Protein AF-A0A1G5SI38-F1 (afdb_monomer_lite)

Radius of gyration: 22.1 Å; chains: 1; bounding box: 90×29×51 Å

Secondary structure (DSSP, 8-state):
---------------------PPPPTTSHHHHHHHHHHHHHHSTT--SPPTTSHHHHHHHHHHTTSS-TTS-SSPTTSHHHHHHHHHHHHSS-HHHHSSEEEEETT--EEEEEE-TTSSEEEEEETTEEEEEEEE--SSSEEEESSSSEEEEEETTEEEEEETTEEEEEEEE---

pLDDT: mean 83.25, std 16.99, range [34.91, 98.19]

Sequence (175 aa):
MRFTLLLLFFLLTGCASVKERGIPIPGSADWLEQVDIAAKIQDNNTVGTEIGSHEWMQAIGHQYGLVDGDGHGPDLGSNEWINALHYKVFNRQLLATADKVYISIDGERLAVFFDKSSTVATIIFAGRKVMLPQSVAASGVRFNQDENEIFWVKGRAATYWKQGKKIFEGAEECR

Organism: NCBI:txid51642

InterPro domains:
  IPR018660 C-type lysozyme inhibitor [PF09864] (107-160)
  IPR036328 C-type lysozyme inhibitor superfamily [G3DSA:2.40.128.200] (99-175)
  IPR036328 C-type lysozyme inhibitor superfamily [SSF141488] (106-170)

Foldseek 3Di:
DDDDDDDDDPPPPPPPVPPPPAQDDQLDPVNLVLLVVQLCVVPVPQDPDDRPDPSSQVSSCVSLVQADPVRDHPDRSFLRSSQSSSCSRVVDGNQRRAPWWWAAPVGFIKGWHADPVSQWIFIAGPRDTDIFGWDDDPAFTWTHPDPAWIWGDHPQWIWTGGHNRTPDTGGTDDD

Structure (mmCIF, N/CA/C/O backbone):
data_AF-A0A1G5SI38-F1
#
_entry.id   AF-A0A1G5SI38-F1
#
loop_
_atom_site.group_PDB
_atom_site.id
_atom_site.type_symbol
_atom_site.label_atom_id
_atom_site.label_alt_id
_atom_site.label_comp_id
_atom_site.label_asym_id
_atom_site.label_entity_id
_atom_site.label_seq_id
_atom_site.pdbx_PDB_ins_code
_atom_site.Cartn_x
_atom_site.Cartn_y
_atom_site.Cartn_z
_atom_site.occupancy
_atom_site.B_iso_or_equiv
_atom_site.auth_seq_id
_atom_site.auth_comp_id
_atom_site.auth_asym_id
_atom_site.auth_atom_id
_atom_site.pdbx_PDB_model_num
ATOM 1 N N . MET A 1 1 ? 7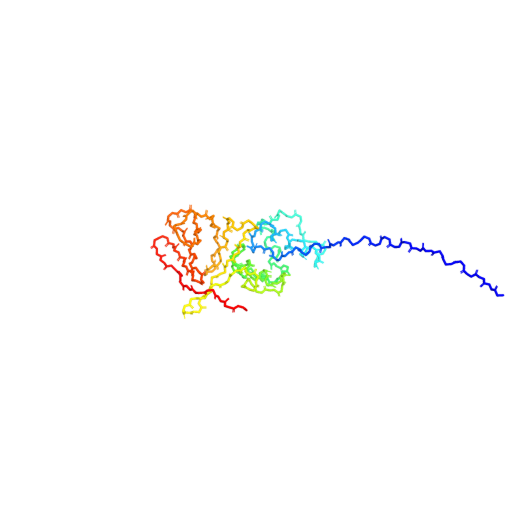2.115 -11.078 9.948 1.00 41.91 1 MET A N 1
ATOM 2 C CA . MET A 1 1 ? 70.663 -11.162 10.223 1.00 41.91 1 MET A CA 1
ATOM 3 C C . MET A 1 1 ? 70.073 -9.781 9.968 1.00 41.91 1 MET A C 1
ATOM 5 O O . MET A 1 1 ? 70.519 -8.833 10.597 1.00 41.91 1 MET A O 1
ATOM 9 N N . ARG A 1 2 ? 69.213 -9.630 8.953 1.00 42.44 2 ARG A N 1
ATOM 10 C CA . ARG A 1 2 ? 68.638 -8.336 8.541 1.00 42.44 2 ARG A CA 1
ATOM 11 C C . ARG A 1 2 ? 67.323 -8.114 9.295 1.00 42.44 2 ARG A C 1
ATOM 13 O O . ARG A 1 2 ? 66.429 -8.944 9.185 1.00 42.44 2 ARG A O 1
ATOM 20 N N . PHE A 1 3 ? 67.238 -7.031 10.066 1.00 41.16 3 PHE A N 1
ATOM 21 C CA . PHE A 1 3 ? 66.013 -6.578 10.726 1.00 41.16 3 PHE A CA 1
ATOM 22 C C . PHE A 1 3 ? 65.149 -5.834 9.703 1.00 41.16 3 PHE A C 1
ATOM 24 O O . PHE A 1 3 ? 65.508 -4.745 9.259 1.00 41.16 3 PHE A O 1
ATOM 31 N N . THR A 1 4 ? 64.034 -6.439 9.299 1.00 51.69 4 THR A N 1
ATOM 32 C CA . THR A 1 4 ? 63.036 -5.802 8.435 1.00 51.69 4 THR A CA 1
ATOM 33 C C . THR A 1 4 ? 62.111 -4.950 9.302 1.00 51.69 4 THR A C 1
ATOM 35 O O . THR A 1 4 ? 61.367 -5.472 10.129 1.00 51.69 4 THR A O 1
ATOM 38 N N . LEU A 1 5 ? 62.186 -3.634 9.115 1.00 44.03 5 LEU A N 1
ATOM 39 C CA . LEU A 1 5 ? 61.282 -2.635 9.678 1.00 44.03 5 LEU A CA 1
ATOM 40 C C . LEU A 1 5 ? 59.892 -2.814 9.042 1.00 44.03 5 LEU A C 1
ATOM 42 O O . LEU A 1 5 ? 59.713 -2.521 7.860 1.00 44.03 5 LEU A O 1
ATOM 46 N N . LEU A 1 6 ? 58.918 -3.326 9.798 1.00 46.31 6 LEU A N 1
ATOM 47 C CA . LEU A 1 6 ? 57.527 -3.427 9.349 1.00 46.31 6 LEU A CA 1
ATOM 48 C C . LEU A 1 6 ? 56.834 -2.084 9.617 1.00 46.31 6 LEU A C 1
ATOM 50 O O . LEU A 1 6 ? 56.479 -1.763 10.749 1.00 46.31 6 LEU A O 1
ATOM 54 N N . LEU A 1 7 ? 56.699 -1.276 8.565 1.00 47.56 7 LEU A N 1
ATOM 55 C CA . LEU A 1 7 ? 55.935 -0.034 8.587 1.00 47.56 7 LEU A CA 1
ATOM 56 C C . LEU A 1 7 ? 54.440 -0.388 8.677 1.00 47.56 7 LEU A C 1
ATOM 58 O O . LEU A 1 7 ? 53.892 -1.021 7.773 1.00 47.56 7 LEU A O 1
ATOM 62 N N . LEU A 1 8 ? 53.795 -0.002 9.780 1.00 41.69 8 LEU A N 1
ATOM 63 C CA . LEU A 1 8 ? 52.349 -0.103 9.976 1.00 41.69 8 LEU A CA 1
ATOM 64 C C . LEU A 1 8 ? 51.623 0.723 8.898 1.00 41.69 8 LEU A C 1
ATOM 66 O O . LEU A 1 8 ? 51.626 1.952 8.948 1.00 41.69 8 LEU A O 1
ATOM 70 N N . PHE A 1 9 ? 50.960 0.060 7.952 1.00 46.28 9 PHE A N 1
ATOM 71 C CA . PHE A 1 9 ? 49.920 0.694 7.146 1.00 46.28 9 PHE A CA 1
ATOM 72 C C . PHE A 1 9 ? 48.627 0.721 7.967 1.00 46.28 9 PHE A C 1
ATOM 74 O O . PHE A 1 9 ? 47.945 -0.293 8.111 1.00 46.28 9 PHE A O 1
ATOM 81 N N . PHE A 1 10 ? 48.285 1.891 8.510 1.00 44.56 10 PHE A N 1
ATOM 82 C CA . PHE A 1 10 ? 46.921 2.186 8.943 1.00 44.56 10 PHE A CA 1
ATOM 83 C C . PHE A 1 10 ? 46.024 2.208 7.700 1.00 44.56 10 PHE A C 1
ATOM 85 O O . PHE A 1 10 ? 45.875 3.230 7.034 1.00 44.56 10 PHE A O 1
ATOM 92 N N . LEU A 1 11 ? 45.429 1.062 7.369 1.00 45.34 11 LEU A N 1
ATOM 93 C CA . LEU A 1 11 ? 44.273 1.013 6.484 1.00 45.34 11 LEU A CA 1
ATOM 94 C C . LEU A 1 11 ? 43.087 1.605 7.253 1.00 45.34 11 LEU A C 1
ATOM 96 O O . LEU A 1 11 ? 42.337 0.890 7.909 1.00 45.34 11 LEU A O 1
ATOM 100 N N . LEU A 1 12 ? 42.905 2.922 7.152 1.00 46.81 12 LEU A N 1
ATOM 101 C CA . LEU A 1 12 ? 41.595 3.549 7.319 1.00 46.81 12 LEU A CA 1
ATOM 102 C C . LEU A 1 12 ? 40.722 3.112 6.135 1.00 46.81 12 LEU A C 1
ATOM 104 O O . LEU A 1 12 ? 40.428 3.886 5.228 1.00 46.81 12 LEU A O 1
ATOM 108 N N . THR A 1 13 ? 40.328 1.838 6.116 1.00 52.25 13 THR A N 1
ATOM 109 C CA . THR A 1 13 ? 39.157 1.424 5.352 1.00 52.25 13 THR A CA 1
ATOM 110 C C . THR A 1 13 ? 37.977 1.966 6.132 1.00 52.25 13 THR A C 1
ATOM 112 O O . THR A 1 13 ? 37.541 1.394 7.128 1.00 52.25 13 THR A O 1
ATOM 115 N N . GLY A 1 14 ? 37.526 3.154 5.732 1.00 39.75 14 GLY A N 1
ATOM 116 C CA . GLY A 1 14 ? 36.248 3.669 6.173 1.00 39.75 14 GLY A CA 1
ATOM 117 C C . GLY A 1 14 ? 35.206 2.594 5.901 1.00 39.75 14 GLY A C 1
ATOM 118 O O . GLY A 1 14 ? 34.898 2.303 4.747 1.00 39.75 14 GLY A O 1
ATOM 119 N N . CYS A 1 15 ? 34.669 2.005 6.967 1.00 35.62 15 CYS A N 1
ATOM 120 C CA . CYS A 1 15 ? 33.359 1.389 6.927 1.00 35.62 15 CYS A CA 1
ATOM 121 C C . CYS A 1 15 ? 32.375 2.513 6.597 1.00 35.62 15 CYS A C 1
ATOM 123 O O . CYS A 1 15 ? 31.746 3.088 7.484 1.00 35.62 15 CYS A O 1
ATOM 125 N N . ALA A 1 16 ? 32.234 2.843 5.314 1.00 38.91 16 ALA A N 1
ATOM 126 C CA . ALA A 1 16 ? 30.949 3.290 4.829 1.00 38.91 16 ALA A CA 1
ATOM 127 C C . ALA A 1 16 ? 30.030 2.093 5.062 1.00 38.91 16 ALA A C 1
ATOM 129 O O . ALA A 1 16 ? 29.947 1.179 4.246 1.00 38.91 16 ALA A O 1
ATOM 130 N N . SER A 1 17 ? 29.433 2.049 6.255 1.00 34.91 17 SER A N 1
ATOM 131 C CA . SER A 1 17 ? 28.261 1.236 6.502 1.00 34.91 17 SER A CA 1
ATOM 132 C C . SER A 1 17 ? 27.273 1.682 5.438 1.00 34.91 17 SER A C 1
ATOM 134 O O . SER A 1 17 ? 26.713 2.779 5.517 1.00 34.91 17 SER A O 1
ATOM 136 N N . VAL A 1 18 ? 27.161 0.886 4.373 1.00 37.62 18 VAL A N 1
ATOM 137 C CA . VAL A 1 18 ? 26.011 0.914 3.484 1.00 37.62 18 VAL A CA 1
ATOM 138 C C . VAL A 1 18 ? 24.869 0.591 4.421 1.00 37.62 18 VAL A C 1
ATOM 140 O O . VAL A 1 18 ? 24.617 -0.566 4.738 1.00 37.62 18 VAL A O 1
ATOM 143 N N . LYS A 1 19 ? 24.290 1.646 4.994 1.00 39.34 19 LYS A N 1
ATOM 144 C CA . LYS A 1 19 ? 23.124 1.583 5.853 1.00 39.34 19 LYS A CA 1
ATOM 145 C C . LYS A 1 19 ? 22.135 0.750 5.061 1.00 39.34 19 LYS A C 1
ATOM 147 O O . LYS A 1 19 ? 21.728 1.208 3.993 1.00 39.34 19 LYS A O 1
ATOM 152 N N . GLU A 1 20 ? 21.852 -0.470 5.516 1.00 43.31 20 GLU A N 1
ATOM 153 C CA . GLU A 1 20 ? 20.826 -1.315 4.918 1.00 43.31 20 GLU A CA 1
ATOM 154 C C . GLU A 1 20 ? 19.564 -0.458 4.872 1.00 43.31 20 GLU A C 1
ATOM 156 O O . GLU A 1 20 ? 18.913 -0.207 5.890 1.00 43.31 20 GLU A O 1
ATOM 161 N N . ARG A 1 21 ? 19.273 0.122 3.704 1.00 60.25 21 ARG A N 1
ATOM 162 C CA . ARG A 1 21 ? 17.981 0.737 3.470 1.00 60.25 21 ARG A CA 1
ATOM 163 C C . ARG A 1 21 ? 17.051 -0.460 3.419 1.00 60.25 21 ARG A C 1
ATOM 165 O O . ARG A 1 21 ? 17.104 -1.240 2.474 1.00 60.25 21 ARG A O 1
ATOM 172 N N . GLY A 1 22 ? 16.315 -0.670 4.510 1.00 71.12 22 GLY A N 1
ATOM 173 C CA . GLY A 1 22 ? 15.273 -1.685 4.569 1.00 71.12 22 GLY A CA 1
ATOM 174 C C . GLY A 1 22 ? 14.333 -1.534 3.376 1.00 71.12 22 GLY A C 1
ATOM 175 O O . GLY A 1 22 ? 14.241 -0.458 2.781 1.00 71.12 22 GLY A O 1
ATOM 176 N N . ILE A 1 23 ? 13.663 -2.623 3.013 1.00 77.62 23 ILE A N 1
ATOM 177 C CA . ILE A 1 23 ? 12.810 -2.647 1.827 1.00 77.62 23 ILE A CA 1
ATOM 178 C C . ILE A 1 23 ? 11.725 -1.562 1.970 1.00 77.62 23 ILE A C 1
ATOM 180 O O . ILE A 1 23 ? 10.970 -1.594 2.945 1.00 77.62 23 ILE A O 1
ATOM 184 N N . PRO A 1 24 ? 11.650 -0.587 1.046 1.00 86.62 24 PRO A N 1
ATOM 185 C CA . PRO A 1 24 ? 10.765 0.561 1.194 1.00 86.62 24 PRO A CA 1
ATOM 186 C C . PRO A 1 24 ? 9.310 0.181 0.913 1.00 86.62 24 PRO A C 1
ATOM 188 O O . PRO A 1 24 ? 9.024 -0.787 0.201 1.00 86.62 24 PRO A O 1
ATOM 191 N N . ILE A 1 25 ? 8.380 0.991 1.433 1.00 87.00 25 ILE A N 1
ATOM 192 C CA . ILE A 1 25 ? 6.937 0.798 1.236 1.00 87.00 25 ILE A CA 1
ATOM 193 C C . ILE A 1 25 ? 6.641 0.791 -0.273 1.00 87.00 25 ILE A C 1
ATOM 195 O O . ILE A 1 25 ? 6.905 1.807 -0.928 1.00 87.00 25 ILE A O 1
ATOM 199 N N . PRO A 1 26 ? 6.081 -0.295 -0.839 1.00 90.06 26 PRO A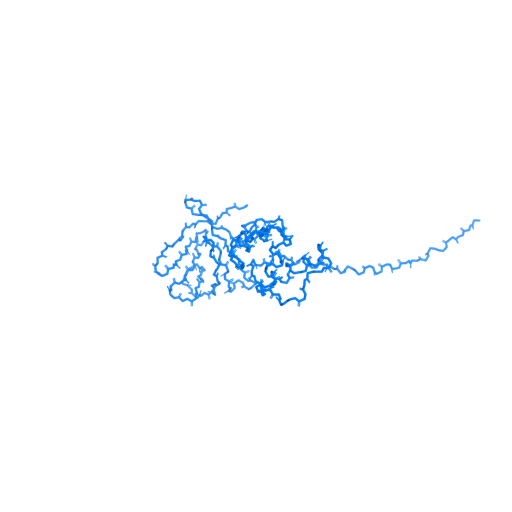 N 1
ATOM 200 C CA . PRO A 1 26 ? 5.846 -0.417 -2.276 1.00 90.06 26 PRO A CA 1
ATOM 201 C C . PRO A 1 26 ? 5.093 0.786 -2.854 1.00 90.06 26 PRO A C 1
ATOM 203 O O . PRO A 1 26 ? 4.064 1.202 -2.317 1.00 90.06 26 PRO A O 1
ATOM 206 N N . GLY A 1 27 ? 5.616 1.381 -3.929 1.00 87.94 27 GLY A N 1
ATOM 207 C CA . GLY A 1 27 ? 5.049 2.567 -4.583 1.00 87.94 27 GLY A CA 1
ATOM 208 C C . GLY A 1 27 ? 5.147 3.879 -3.788 1.00 87.94 27 GLY A C 1
ATOM 209 O O . GLY A 1 27 ? 4.368 4.791 -4.044 1.00 87.94 27 GLY A O 1
ATOM 210 N N . SER A 1 28 ? 5.977 3.962 -2.745 1.00 89.00 28 SER A N 1
ATOM 211 C CA . SER A 1 28 ? 6.346 5.241 -2.108 1.00 89.00 28 SER A CA 1
ATOM 212 C C . SER A 1 28 ? 7.470 5.943 -2.880 1.00 89.00 28 SER A C 1
ATOM 214 O O . SER A 1 28 ? 8.117 5.316 -3.713 1.00 89.00 28 SER A O 1
ATOM 216 N N . ALA A 1 29 ? 7.741 7.218 -2.581 1.00 89.44 29 ALA A N 1
ATOM 217 C CA . ALA A 1 29 ? 8.847 7.956 -3.201 1.00 89.44 29 ALA A CA 1
ATOM 218 C C . ALA A 1 29 ? 10.210 7.263 -2.995 1.00 89.44 29 ALA A C 1
ATOM 220 O O . ALA A 1 29 ? 10.927 7.036 -3.961 1.00 89.44 29 ALA A O 1
ATOM 221 N N . ASP A 1 30 ? 10.513 6.815 -1.770 1.00 89.69 30 ASP A N 1
ATOM 222 C CA . ASP A 1 30 ? 11.740 6.052 -1.470 1.00 89.69 30 ASP A CA 1
ATOM 223 C C . ASP A 1 30 ? 11.780 4.718 -2.239 1.00 89.69 30 ASP A C 1
ATOM 225 O O . ASP A 1 30 ? 12.828 4.293 -2.716 1.00 89.69 30 ASP A O 1
ATOM 229 N N . TRP A 1 31 ? 10.629 4.068 -2.439 1.00 93.00 31 TRP A N 1
ATOM 230 C CA . TRP A 1 31 ? 10.562 2.872 -3.281 1.00 93.00 31 TRP A CA 1
ATOM 231 C C . TRP A 1 31 ? 10.851 3.173 -4.752 1.00 93.00 31 TRP A C 1
ATOM 233 O O . TRP A 1 31 ? 11.617 2.433 -5.363 1.00 93.00 31 TRP A O 1
ATOM 243 N N . LEU A 1 32 ? 10.298 4.255 -5.307 1.00 92.69 32 LEU A N 1
ATOM 244 C CA . LEU A 1 32 ? 10.572 4.667 -6.687 1.00 92.69 32 LEU A CA 1
ATOM 245 C C . LEU A 1 32 ? 12.061 4.986 -6.881 1.00 92.69 32 LEU A C 1
ATOM 247 O O . LEU A 1 32 ? 12.666 4.515 -7.840 1.00 92.69 32 LEU A O 1
ATOM 251 N N . GLU A 1 33 ? 12.670 5.706 -5.935 1.00 90.75 33 GLU A N 1
ATOM 252 C CA . GLU A 1 33 ? 14.106 6.000 -5.942 1.00 90.75 33 GLU A CA 1
ATOM 253 C C . GLU A 1 33 ? 14.960 4.727 -5.884 1.00 90.75 33 GLU A C 1
ATOM 255 O O . GLU A 1 33 ? 15.933 4.594 -6.623 1.00 90.75 33 GLU A O 1
ATOM 260 N N . GLN A 1 34 ? 14.611 3.765 -5.026 1.00 91.12 34 GLN A N 1
ATOM 261 C CA . GLN A 1 34 ? 15.372 2.518 -4.915 1.00 91.12 34 GLN A CA 1
ATOM 262 C C . GLN A 1 34 ? 15.224 1.620 -6.148 1.00 91.12 34 GLN A C 1
ATOM 264 O O . GLN A 1 34 ? 16.202 0.996 -6.560 1.00 91.12 34 GLN A O 1
ATOM 269 N N . VAL A 1 35 ? 14.038 1.581 -6.762 1.00 91.38 35 VAL A N 1
ATOM 270 C CA . VAL A 1 35 ? 13.824 0.909 -8.053 1.00 91.38 35 VAL A CA 1
ATOM 271 C C . VAL A 1 35 ? 14.675 1.557 -9.141 1.00 91.38 35 VAL A C 1
ATOM 273 O O . VAL A 1 35 ? 15.351 0.847 -9.881 1.00 91.38 35 VAL A O 1
ATOM 276 N N . ASP A 1 36 ? 14.678 2.888 -9.217 1.00 90.81 36 ASP A N 1
ATOM 277 C CA . ASP A 1 36 ? 15.459 3.640 -10.201 1.00 90.81 36 ASP A CA 1
ATOM 278 C C . ASP A 1 36 ? 16.969 3.385 -10.048 1.00 90.81 36 ASP A C 1
ATOM 280 O O . ASP A 1 36 ? 17.664 3.097 -11.023 1.00 90.81 36 ASP A O 1
ATOM 284 N N . ILE A 1 37 ? 17.472 3.382 -8.808 1.00 87.75 37 ILE A N 1
ATOM 285 C CA . ILE A 1 37 ? 18.860 3.011 -8.504 1.00 87.75 37 ILE A CA 1
ATOM 286 C C . ILE A 1 37 ? 19.157 1.575 -8.963 1.00 87.75 37 ILE A C 1
ATOM 288 O O . ILE A 1 37 ? 20.182 1.343 -9.602 1.00 87.75 37 ILE A O 1
ATOM 292 N N . ALA A 1 38 ? 18.281 0.610 -8.663 1.00 87.56 38 ALA A N 1
ATOM 293 C CA . ALA A 1 38 ? 18.476 -0.785 -9.059 1.00 87.56 38 ALA A CA 1
ATOM 294 C C . ALA A 1 38 ? 18.468 -0.965 -10.588 1.00 87.56 38 ALA A C 1
ATOM 296 O O . ALA A 1 38 ? 19.300 -1.694 -11.130 1.00 87.56 38 ALA A O 1
ATOM 297 N N . ALA A 1 39 ? 17.573 -0.266 -11.288 1.00 86.75 39 ALA A N 1
ATOM 298 C CA . ALA A 1 39 ? 17.472 -0.287 -12.744 1.00 86.75 39 ALA A CA 1
ATOM 299 C C . ALA A 1 39 ? 18.747 0.235 -13.424 1.00 86.75 39 ALA A C 1
ATOM 301 O O . ALA A 1 39 ? 19.255 -0.414 -14.340 1.00 86.75 39 ALA A O 1
ATOM 302 N N . LYS A 1 40 ? 19.313 1.338 -12.917 1.00 84.50 40 LYS A N 1
ATOM 303 C CA . LYS A 1 40 ? 20.565 1.933 -13.419 1.00 84.50 40 LYS A CA 1
ATOM 304 C C . LYS A 1 40 ? 21.799 1.057 -13.196 1.00 84.50 40 LYS A C 1
ATOM 306 O O . LYS A 1 40 ? 22.798 1.210 -13.892 1.00 84.50 40 LYS A O 1
ATOM 311 N N . ILE A 1 41 ? 21.762 0.161 -12.208 1.00 76.12 41 ILE A N 1
ATOM 312 C CA . ILE A 1 41 ? 22.832 -0.821 -11.972 1.00 76.12 41 ILE A CA 1
ATOM 313 C C . ILE A 1 41 ? 22.758 -1.963 -12.994 1.00 76.12 41 ILE A C 1
ATOM 315 O O . ILE A 1 41 ? 23.799 -2.466 -13.413 1.00 76.12 41 ILE A O 1
ATOM 319 N N . GLN A 1 42 ? 21.549 -2.391 -13.373 1.00 69.81 42 GLN A N 1
ATOM 320 C CA . GLN A 1 42 ? 21.354 -3.511 -14.298 1.00 69.81 42 GLN A CA 1
ATOM 321 C C . GLN A 1 42 ? 21.627 -3.150 -15.757 1.00 69.81 42 GLN A C 1
ATOM 323 O O . GLN A 1 42 ? 22.140 -3.991 -16.492 1.00 69.81 42 GLN A O 1
ATOM 328 N N . ASP A 1 43 ? 21.299 -1.928 -16.167 1.00 63.06 43 ASP A N 1
ATOM 329 C CA . ASP A 1 43 ? 21.555 -1.448 -17.518 1.00 63.06 43 ASP A CA 1
ATOM 330 C C . ASP A 1 43 ? 22.067 -0.010 -17.440 1.00 63.06 43 ASP A C 1
ATOM 332 O O . ASP A 1 43 ? 21.513 0.822 -16.720 1.00 63.06 43 ASP A O 1
ATOM 336 N N . ASN A 1 44 ? 23.150 0.297 -18.149 1.00 55.66 44 ASN A N 1
ATOM 337 C CA . ASN A 1 44 ? 23.898 1.552 -18.006 1.00 55.66 44 ASN A CA 1
ATOM 338 C C . ASN A 1 44 ? 23.149 2.799 -18.522 1.00 55.66 44 ASN A C 1
ATOM 340 O O . ASN A 1 44 ? 23.775 3.843 -18.717 1.00 55.66 44 ASN A O 1
ATOM 344 N N . ASN A 1 45 ? 21.844 2.694 -18.792 1.00 56.38 45 ASN A N 1
ATOM 345 C CA . ASN A 1 45 ? 21.099 3.703 -19.527 1.00 56.38 45 ASN A CA 1
ATOM 346 C C . ASN A 1 45 ? 19.578 3.682 -19.285 1.00 56.38 45 ASN A C 1
ATOM 348 O O . ASN A 1 45 ? 18.792 3.753 -20.233 1.00 56.38 45 ASN A O 1
ATOM 352 N N . THR A 1 46 ? 19.124 3.629 -18.029 1.00 54.19 46 THR A N 1
ATOM 353 C CA . THR A 1 46 ? 17.725 3.984 -17.740 1.00 54.19 46 THR A CA 1
ATOM 354 C C . THR A 1 46 ? 17.542 5.479 -18.022 1.00 54.19 46 THR A C 1
ATOM 356 O O . THR A 1 46 ? 18.210 6.326 -17.424 1.00 54.19 46 THR A O 1
ATOM 359 N N . VAL A 1 47 ? 16.697 5.769 -19.015 1.00 54.75 47 VAL A N 1
ATOM 360 C CA . VAL A 1 47 ? 16.460 7.077 -19.643 1.00 54.75 47 VAL A CA 1
ATOM 361 C C . VAL A 1 47 ? 16.273 8.176 -18.590 1.00 54.75 47 VAL A C 1
ATOM 363 O O . VAL A 1 47 ? 15.636 7.954 -17.565 1.00 54.75 47 VAL A O 1
ATOM 366 N N . GLY A 1 48 ? 16.820 9.370 -18.851 1.00 56.34 48 GLY A N 1
ATOM 367 C CA . GLY A 1 48 ? 16.720 10.576 -18.012 1.00 56.34 48 GLY A CA 1
ATOM 368 C C . GLY A 1 48 ? 15.310 11.177 -17.909 1.00 56.34 48 GLY A C 1
ATOM 369 O O . GLY A 1 48 ? 15.144 12.385 -18.049 1.00 56.34 48 GLY A O 1
ATOM 370 N N . THR A 1 49 ? 14.303 10.333 -17.715 1.00 72.56 49 THR A N 1
ATOM 371 C CA . THR A 1 49 ? 12.903 10.673 -17.464 1.00 72.56 49 THR A CA 1
ATOM 372 C C . THR A 1 49 ? 12.661 10.909 -15.975 1.00 72.56 49 THR A C 1
ATOM 374 O O . THR A 1 49 ? 13.391 10.411 -15.119 1.00 72.56 49 THR A O 1
ATOM 377 N N . GLU A 1 50 ? 11.618 11.669 -15.659 1.00 88.12 50 GLU A N 1
ATOM 378 C CA . GLU A 1 50 ? 11.200 11.942 -14.285 1.00 88.12 50 GLU A CA 1
ATOM 379 C C . GLU A 1 50 ? 10.766 10.648 -13.570 1.00 88.12 50 GLU A C 1
ATOM 381 O O . GLU A 1 50 ? 9.923 9.902 -14.068 1.00 88.12 50 GLU A O 1
ATOM 386 N N . ILE A 1 51 ? 11.351 10.364 -12.400 1.00 90.12 51 ILE A N 1
ATOM 387 C CA . ILE A 1 51 ? 11.041 9.162 -11.611 1.00 90.12 51 ILE A CA 1
ATOM 388 C C . ILE A 1 51 ? 9.545 9.136 -11.277 1.00 90.12 51 ILE A C 1
ATOM 390 O O . ILE A 1 51 ? 9.008 10.083 -10.707 1.00 90.12 51 ILE A O 1
ATOM 394 N N . GLY A 1 52 ? 8.881 8.022 -11.589 1.00 88.19 52 GLY A N 1
ATOM 395 C CA . GLY A 1 52 ? 7.445 7.860 -11.364 1.00 88.19 52 GLY A CA 1
ATOM 396 C C . GLY A 1 52 ? 6.555 8.480 -12.446 1.00 88.19 52 GLY A C 1
ATOM 397 O O . GLY A 1 52 ? 5.337 8.436 -12.291 1.00 88.19 52 GLY A O 1
ATOM 398 N N . SER A 1 53 ? 7.111 9.020 -13.538 1.00 90.06 53 SER A N 1
ATOM 399 C CA . SER A 1 53 ? 6.323 9.389 -14.721 1.00 90.06 53 SER A CA 1
ATOM 400 C C . SER A 1 53 ? 5.828 8.149 -15.476 1.00 90.06 53 SER A C 1
ATOM 402 O O . SER A 1 53 ? 6.301 7.031 -15.249 1.00 90.06 53 SER A O 1
ATOM 404 N N . HIS A 1 54 ? 4.880 8.332 -16.398 1.00 89.69 54 HIS A N 1
ATOM 405 C CA . HIS A 1 54 ? 4.381 7.241 -17.240 1.00 89.69 54 HIS A CA 1
ATOM 406 C C . HIS A 1 54 ? 5.505 6.613 -18.080 1.00 89.69 54 HIS A C 1
ATOM 408 O O . HIS A 1 54 ? 5.630 5.393 -18.139 1.00 89.69 54 HIS A O 1
ATOM 414 N N . GLU A 1 55 ? 6.360 7.445 -18.672 1.00 87.62 55 GLU A N 1
ATOM 415 C CA . GLU A 1 55 ? 7.503 7.036 -19.490 1.00 87.62 55 GLU A CA 1
ATOM 416 C C . GLU A 1 55 ? 8.533 6.270 -18.656 1.00 87.62 55 GLU A C 1
ATOM 418 O O . GLU A 1 55 ? 9.035 5.234 -19.093 1.00 87.62 55 GLU A O 1
ATOM 423 N N . TRP A 1 56 ? 8.803 6.731 -17.429 1.00 91.19 56 TRP A N 1
ATOM 424 C CA . TRP A 1 56 ? 9.659 6.007 -16.490 1.00 91.19 56 TRP A CA 1
ATOM 425 C C . TRP A 1 56 ? 9.065 4.635 -16.148 1.00 91.19 56 TRP A C 1
ATOM 427 O O . TRP A 1 56 ? 9.760 3.623 -16.233 1.00 91.19 56 TRP A O 1
ATOM 437 N N . MET A 1 57 ? 7.768 4.565 -15.828 1.00 91.50 57 MET A N 1
ATOM 438 C CA . MET A 1 57 ? 7.100 3.294 -15.523 1.00 91.50 57 MET A CA 1
ATOM 439 C C . MET A 1 57 ? 7.108 2.338 -16.717 1.00 91.50 57 MET A C 1
ATOM 441 O O . MET A 1 57 ? 7.297 1.137 -16.529 1.00 91.50 57 MET A O 1
ATOM 445 N N . GLN A 1 58 ? 6.930 2.851 -17.936 1.00 88.81 58 GLN A N 1
ATOM 446 C CA . GLN A 1 58 ? 6.984 2.055 -19.157 1.00 88.81 58 GLN A CA 1
ATOM 447 C C . GLN A 1 58 ? 8.390 1.488 -19.382 1.00 88.81 58 GLN A C 1
ATOM 449 O O . GLN A 1 58 ? 8.538 0.284 -19.591 1.00 88.81 58 GLN A O 1
ATOM 454 N N . ALA A 1 59 ? 9.427 2.325 -19.279 1.00 89.00 59 ALA A N 1
ATOM 455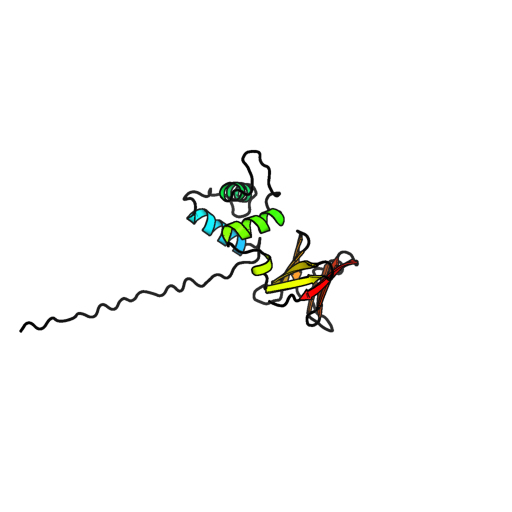 C CA . ALA A 1 59 ? 10.816 1.904 -19.440 1.00 89.00 59 ALA A CA 1
ATOM 456 C C . ALA A 1 59 ? 11.205 0.824 -18.418 1.00 89.00 59 ALA A C 1
ATOM 458 O O . ALA A 1 59 ? 11.730 -0.226 -18.788 1.00 89.00 59 ALA A O 1
ATOM 459 N N . ILE A 1 60 ? 10.868 1.040 -17.144 1.00 91.12 60 ILE A N 1
ATOM 460 C CA . ILE A 1 60 ? 11.083 0.063 -16.070 1.00 91.12 60 ILE A CA 1
ATOM 461 C C . ILE A 1 60 ? 10.273 -1.216 -16.317 1.00 91.12 60 ILE A C 1
ATOM 463 O O . ILE A 1 60 ? 10.785 -2.323 -16.138 1.00 91.12 60 ILE A O 1
ATOM 467 N N . GLY A 1 61 ? 9.019 -1.078 -16.752 1.00 91.31 61 GLY A N 1
ATOM 468 C CA . GLY A 1 61 ? 8.141 -2.194 -17.085 1.00 91.31 61 GLY A CA 1
ATOM 469 C C . GLY A 1 61 ? 8.745 -3.106 -18.150 1.00 91.31 61 GLY A C 1
ATOM 470 O O . GLY A 1 61 ? 8.786 -4.319 -17.953 1.00 91.31 61 GLY A O 1
ATOM 471 N N . HIS A 1 62 ? 9.285 -2.540 -19.229 1.00 88.56 62 HIS A N 1
ATOM 472 C CA . HIS A 1 62 ? 9.991 -3.313 -20.250 1.00 88.56 62 HIS A CA 1
ATOM 473 C C . HIS A 1 62 ? 11.304 -3.905 -19.728 1.00 88.56 62 HIS A C 1
ATOM 475 O O . HIS A 1 62 ? 11.555 -5.091 -19.936 1.00 88.56 62 HIS A O 1
ATOM 481 N N . GLN A 1 63 ? 12.111 -3.126 -18.998 1.00 88.81 63 GLN A N 1
ATOM 482 C CA . GLN A 1 63 ? 13.402 -3.581 -18.470 1.00 88.81 63 GLN A CA 1
ATOM 483 C C . GLN A 1 63 ? 13.265 -4.826 -17.578 1.00 88.81 63 GLN A C 1
ATOM 485 O O . GLN A 1 63 ? 14.056 -5.760 -17.686 1.00 88.81 63 GLN A O 1
ATOM 490 N N . TYR A 1 64 ? 12.239 -4.871 -16.725 1.00 90.31 64 TYR A N 1
ATOM 491 C CA . TYR A 1 64 ? 11.981 -6.010 -15.835 1.00 90.31 64 TYR A CA 1
ATOM 492 C C . TYR A 1 64 ? 11.039 -7.071 -16.433 1.00 90.31 64 TYR A C 1
ATOM 494 O O . TYR A 1 64 ? 10.681 -8.033 -15.740 1.00 90.31 64 TYR A O 1
ATOM 502 N N . GLY A 1 65 ? 10.651 -6.923 -17.706 1.00 90.00 65 GLY A N 1
ATOM 503 C CA . GLY A 1 65 ? 9.787 -7.865 -18.423 1.00 90.00 65 GLY A CA 1
ATOM 504 C C . GLY A 1 65 ? 8.383 -7.977 -17.826 1.00 90.00 65 GLY A C 1
ATOM 505 O O . GLY A 1 65 ? 7.836 -9.074 -17.742 1.00 90.00 65 GLY A O 1
ATOM 506 N N . LEU A 1 66 ? 7.841 -6.862 -17.335 1.00 90.50 66 LEU A N 1
ATOM 507 C CA . LEU A 1 66 ? 6.464 -6.748 -16.845 1.00 90.50 66 LEU A CA 1
ATOM 508 C C . LEU A 1 66 ? 5.481 -6.442 -17.974 1.00 90.50 66 LEU A C 1
ATOM 510 O O . LEU A 1 66 ? 4.320 -6.824 -17.882 1.00 90.50 66 LEU A O 1
ATOM 514 N N . VAL A 1 67 ? 5.957 -5.747 -19.006 1.00 85.62 67 VAL A N 1
ATOM 515 C CA . VAL A 1 67 ? 5.204 -5.418 -20.215 1.00 85.62 67 VAL A CA 1
ATOM 516 C C . VAL A 1 67 ? 5.901 -6.090 -21.389 1.00 85.62 67 VAL A C 1
ATOM 518 O O . VAL A 1 67 ? 7.112 -5.919 -21.571 1.00 85.62 67 VAL A O 1
ATOM 521 N N . ASP A 1 68 ? 5.157 -6.885 -22.152 1.00 79.69 68 ASP A N 1
ATOM 522 C CA . ASP A 1 68 ? 5.686 -7.535 -23.349 1.00 79.69 68 ASP A CA 1
ATOM 523 C C . ASP A 1 68 ? 5.838 -6.546 -24.524 1.00 79.69 68 ASP A C 1
ATOM 525 O O . ASP A 1 68 ? 5.536 -5.355 -24.420 1.00 79.69 68 ASP A O 1
ATOM 529 N N . GLY A 1 69 ? 6.375 -7.030 -25.647 1.00 70.38 69 GLY A N 1
ATOM 530 C CA . GLY A 1 69 ? 6.578 -6.209 -26.847 1.00 70.38 69 GLY A CA 1
ATOM 531 C C . GLY A 1 69 ? 5.280 -5.740 -27.517 1.00 70.38 69 GLY A C 1
ATOM 532 O O . GLY A 1 69 ? 5.327 -4.797 -28.302 1.00 70.38 69 GLY A O 1
ATOM 533 N N . ASP A 1 70 ? 4.146 -6.358 -27.180 1.00 76.88 70 ASP A N 1
ATOM 534 C CA . ASP A 1 70 ? 2.815 -6.028 -27.697 1.00 76.88 70 ASP A CA 1
ATOM 535 C C . ASP A 1 70 ? 2.047 -5.085 -26.750 1.00 76.88 70 ASP A C 1
ATOM 537 O O . ASP A 1 70 ? 0.937 -4.648 -27.058 1.00 76.88 70 ASP A O 1
ATOM 541 N N . GLY A 1 71 ? 2.646 -4.729 -25.608 1.00 68.38 71 GLY A N 1
ATOM 542 C CA . GLY A 1 71 ? 2.050 -3.849 -24.609 1.00 68.38 71 GLY A CA 1
ATOM 543 C C . GLY A 1 71 ? 1.109 -4.557 -23.634 1.00 68.38 71 GLY A C 1
ATOM 544 O O . GLY A 1 71 ? 0.420 -3.877 -22.873 1.00 68.38 71 GLY A O 1
ATOM 545 N N . HIS A 1 72 ? 1.066 -5.893 -23.617 1.00 79.56 72 HIS A N 1
ATOM 546 C CA . HIS A 1 72 ? 0.330 -6.627 -22.595 1.00 79.56 72 HIS A CA 1
ATOM 547 C C . HIS A 1 72 ? 1.123 -6.670 -21.291 1.00 79.56 72 HIS A C 1
ATOM 549 O O . HIS A 1 72 ? 2.336 -6.886 -21.264 1.00 79.56 72 HIS A O 1
ATOM 555 N N . GLY A 1 73 ? 0.411 -6.494 -20.186 1.00 86.19 73 GLY A N 1
ATOM 556 C CA . GLY A 1 73 ? 0.977 -6.480 -18.849 1.00 86.19 73 GLY A CA 1
ATOM 557 C C . GLY A 1 73 ? 0.030 -5.789 -17.875 1.00 86.19 73 GLY A C 1
ATOM 558 O O . GLY A 1 73 ? -1.054 -5.355 -18.273 1.00 86.19 73 GLY A O 1
ATOM 559 N N . PRO A 1 74 ? 0.418 -5.685 -16.599 1.00 91.44 74 PRO A N 1
ATOM 560 C CA . PRO A 1 74 ? -0.341 -4.908 -15.639 1.00 91.44 74 PRO A CA 1
ATOM 561 C C . PRO A 1 74 ? -0.307 -3.426 -16.017 1.00 91.44 74 PRO A C 1
ATOM 563 O O . PRO A 1 74 ? 0.729 -2.909 -16.444 1.00 91.44 74 PRO A O 1
ATOM 566 N N . ASP A 1 75 ? -1.423 -2.733 -15.791 1.00 91.25 75 ASP A N 1
ATOM 567 C CA . ASP A 1 75 ? -1.523 -1.293 -16.027 1.00 91.25 75 ASP A CA 1
ATOM 568 C C . ASP A 1 75 ? -0.403 -0.551 -15.280 1.00 91.25 75 ASP A C 1
ATOM 570 O O . ASP A 1 75 ? -0.173 -0.793 -14.088 1.00 91.25 75 ASP A O 1
ATOM 574 N N . LEU A 1 76 ? 0.299 0.358 -15.962 1.00 90.38 76 LEU A N 1
ATOM 575 C CA . LEU A 1 76 ? 1.449 1.066 -15.394 1.00 90.38 76 LEU A CA 1
ATOM 576 C C . LEU A 1 76 ? 1.061 1.821 -14.114 1.00 90.38 76 LEU A C 1
ATOM 578 O O . LEU A 1 76 ? 0.081 2.564 -14.078 1.00 90.38 76 LEU A O 1
ATOM 582 N N . GLY A 1 77 ? 1.831 1.603 -13.045 1.00 88.56 77 GLY A N 1
ATOM 583 C CA . GLY A 1 77 ? 1.592 2.217 -11.735 1.00 88.56 77 GLY A CA 1
ATOM 584 C C . GLY A 1 77 ? 0.433 1.611 -10.937 1.00 88.56 77 GLY A C 1
ATOM 585 O O . GLY A 1 77 ? 0.218 2.003 -9.788 1.00 88.56 77 GLY A O 1
ATOM 586 N N . SER A 1 78 ? -0.293 0.633 -11.490 1.00 89.81 78 SER A N 1
ATOM 587 C CA . SER A 1 78 ? -1.279 -0.139 -10.730 1.00 89.81 78 SER A CA 1
ATOM 588 C C . SER A 1 78 ? -0.621 -0.915 -9.587 1.00 89.81 78 SER A C 1
ATOM 590 O O . SER A 1 78 ? 0.585 -1.173 -9.578 1.00 89.81 78 SER A O 1
ATOM 592 N N . ASN A 1 79 ? -1.421 -1.357 -8.614 1.00 87.19 79 ASN A N 1
ATOM 593 C CA . ASN A 1 79 ? -0.887 -2.193 -7.538 1.00 87.19 79 ASN A CA 1
ATOM 594 C C . ASN A 1 79 ? -0.398 -3.550 -8.053 1.00 87.19 79 ASN A C 1
ATOM 596 O O . ASN A 1 79 ? 0.533 -4.101 -7.482 1.00 87.19 79 ASN A O 1
ATOM 600 N N . GLU A 1 80 ? -0.969 -4.077 -9.138 1.00 88.12 80 GLU A N 1
ATOM 601 C CA . GLU A 1 80 ? -0.446 -5.286 -9.778 1.00 88.12 80 GLU A CA 1
ATOM 602 C C . GLU A 1 80 ? 0.963 -5.047 -10.332 1.00 88.12 80 GLU A C 1
ATOM 604 O O . GLU A 1 80 ? 1.881 -5.814 -10.034 1.00 88.12 80 GLU A O 1
ATOM 609 N N . TRP A 1 81 ? 1.159 -3.927 -11.034 1.00 92.56 81 TRP A N 1
ATOM 610 C CA . TRP A 1 81 ? 2.463 -3.513 -11.548 1.00 92.56 81 TRP A CA 1
ATOM 611 C C . TRP A 1 81 ? 3.476 -3.294 -10.418 1.00 92.56 81 TRP A C 1
ATOM 613 O O . TRP A 1 81 ? 4.577 -3.843 -10.461 1.00 92.56 81 TRP A O 1
ATOM 623 N N . ILE A 1 82 ? 3.090 -2.576 -9.356 1.00 92.06 82 ILE A N 1
ATOM 624 C CA . ILE A 1 82 ? 3.937 -2.341 -8.175 1.00 92.06 82 ILE A CA 1
ATOM 625 C C . ILE A 1 82 ? 4.337 -3.670 -7.524 1.00 92.06 82 ILE A C 1
ATOM 627 O O . ILE A 1 82 ? 5.502 -3.855 -7.173 1.00 92.06 82 ILE A O 1
ATOM 631 N N . ASN A 1 83 ? 3.397 -4.605 -7.370 1.00 89.44 83 ASN A N 1
ATOM 632 C CA . ASN A 1 83 ? 3.651 -5.898 -6.738 1.00 89.44 83 ASN A CA 1
ATOM 633 C C . ASN A 1 83 ? 4.610 -6.754 -7.570 1.00 89.44 83 ASN A C 1
ATOM 635 O O . ASN A 1 83 ? 5.558 -7.326 -7.023 1.00 89.44 83 ASN A O 1
ATOM 639 N N . ALA A 1 84 ? 4.376 -6.830 -8.882 1.00 91.31 84 ALA A N 1
ATOM 640 C CA . ALA A 1 84 ? 5.220 -7.585 -9.798 1.00 91.31 84 ALA A CA 1
ATOM 641 C C . ALA A 1 84 ? 6.638 -7.001 -9.840 1.00 91.31 84 ALA A C 1
ATOM 643 O O . ALA A 1 84 ? 7.619 -7.736 -9.701 1.00 91.31 84 ALA A O 1
ATOM 644 N N . LEU A 1 85 ? 6.751 -5.673 -9.933 1.00 92.81 85 LEU A N 1
ATOM 645 C CA . LEU A 1 85 ? 8.038 -4.992 -9.931 1.00 92.81 85 LEU A CA 1
ATOM 646 C C . LEU A 1 85 ? 8.779 -5.160 -8.604 1.00 92.81 85 LEU A C 1
ATOM 648 O O . LEU A 1 85 ? 9.975 -5.440 -8.602 1.00 92.81 85 LEU A O 1
ATOM 652 N N . HIS A 1 86 ? 8.079 -5.053 -7.472 1.00 91.19 86 HIS A N 1
ATOM 653 C CA . HIS A 1 86 ? 8.676 -5.255 -6.155 1.00 91.19 86 HIS A CA 1
ATOM 654 C C . HIS A 1 86 ? 9.320 -6.642 -6.042 1.00 91.19 86 HIS A C 1
ATOM 656 O O . HIS A 1 86 ? 10.450 -6.766 -5.569 1.00 91.19 86 HIS A O 1
ATOM 662 N N . TYR A 1 87 ? 8.642 -7.679 -6.540 1.00 89.69 87 TYR A N 1
ATOM 663 C CA . TYR A 1 87 ? 9.214 -9.020 -6.584 1.00 89.69 87 TYR A CA 1
ATOM 664 C C . TYR A 1 87 ? 10.468 -9.087 -7.460 1.00 89.69 87 TYR A C 1
ATOM 666 O O . TYR A 1 87 ? 11.477 -9.637 -7.027 1.00 89.69 87 TYR A O 1
ATOM 674 N N . LYS A 1 88 ? 10.435 -8.504 -8.662 1.00 91.19 88 LYS A N 1
ATOM 675 C CA . LYS A 1 88 ? 11.570 -8.534 -9.595 1.00 91.19 88 LYS A CA 1
ATOM 676 C C . LYS A 1 88 ? 12.798 -7.783 -9.071 1.00 91.19 88 LYS A C 1
ATOM 678 O O . LYS A 1 88 ? 13.908 -8.284 -9.210 1.00 91.19 88 LYS A O 1
ATOM 683 N N . VAL A 1 89 ? 12.598 -6.617 -8.458 1.00 90.00 89 VAL A N 1
ATOM 684 C CA . VAL A 1 89 ? 13.683 -5.744 -7.977 1.00 90.00 89 VAL A CA 1
ATOM 685 C C . VAL A 1 89 ? 14.270 -6.252 -6.663 1.00 90.00 89 VAL A C 1
ATOM 687 O O . VAL A 1 89 ? 15.486 -6.347 -6.524 1.00 90.00 89 VAL A O 1
ATOM 690 N N . PHE A 1 90 ? 13.422 -6.599 -5.692 1.00 88.06 90 PHE A N 1
ATOM 691 C CA . PHE A 1 90 ? 13.869 -6.931 -4.334 1.00 88.06 90 PHE A CA 1
ATOM 692 C C . PHE A 1 90 ? 13.964 -8.440 -4.079 1.00 88.06 90 PHE A C 1
ATOM 694 O O . PHE A 1 90 ? 14.411 -8.847 -3.008 1.00 88.06 90 PHE A O 1
ATOM 701 N N . ASN A 1 91 ? 13.544 -9.283 -5.032 1.00 86.69 91 ASN A N 1
ATOM 702 C CA . ASN A 1 91 ? 13.452 -10.741 -4.887 1.00 86.69 91 ASN A CA 1
ATOM 703 C C . ASN A 1 91 ? 12.685 -11.163 -3.616 1.00 86.69 91 ASN A C 1
ATOM 705 O O . ASN A 1 91 ? 13.071 -12.071 -2.865 1.00 86.69 91 ASN A O 1
ATOM 709 N N . ARG A 1 92 ? 11.601 -10.437 -3.330 1.00 83.31 92 ARG A N 1
ATOM 710 C CA . ARG A 1 92 ? 10.738 -10.635 -2.164 1.00 83.31 92 ARG A CA 1
ATOM 711 C C . ARG A 1 92 ? 9.287 -10.436 -2.558 1.00 83.31 92 ARG A C 1
ATOM 713 O O . ARG A 1 92 ? 8.954 -9.512 -3.289 1.00 83.31 92 ARG A O 1
ATOM 720 N N . GLN A 1 93 ? 8.408 -11.302 -2.064 1.00 82.19 93 GLN A N 1
ATOM 721 C CA . GLN A 1 93 ? 6.974 -11.061 -2.190 1.00 82.19 93 GLN A CA 1
ATOM 722 C C . GLN A 1 93 ? 6.570 -9.903 -1.281 1.00 82.19 93 GLN A C 1
ATOM 724 O O . GLN A 1 93 ? 7.050 -9.820 -0.153 1.00 82.19 93 GLN A O 1
ATOM 729 N N . LEU A 1 94 ? 5.638 -9.068 -1.742 1.00 83.50 94 LEU A N 1
ATOM 730 C CA . LEU A 1 94 ? 5.143 -7.913 -0.990 1.00 83.50 94 LEU A CA 1
ATOM 731 C C . LEU A 1 94 ? 4.699 -8.275 0.428 1.00 83.50 94 LEU A C 1
ATOM 733 O O . LEU A 1 94 ? 4.996 -7.569 1.384 1.00 83.50 94 LEU A O 1
ATOM 737 N N . LEU A 1 95 ? 3.999 -9.400 0.576 1.00 83.62 95 LEU A N 1
ATOM 738 C CA . LEU A 1 95 ? 3.547 -9.846 1.886 1.00 83.62 95 LEU A CA 1
ATOM 739 C C . LEU A 1 95 ? 4.733 -10.062 2.826 1.00 83.62 95 LEU A C 1
ATOM 741 O O . LEU A 1 95 ? 4.678 -9.592 3.952 1.00 83.62 95 LEU A O 1
ATOM 745 N N . ALA A 1 96 ? 5.829 -10.667 2.362 1.00 83.00 96 ALA A N 1
ATOM 746 C CA . ALA A 1 96 ? 7.015 -10.927 3.179 1.00 83.00 96 ALA A CA 1
ATOM 747 C C . ALA A 1 96 ? 7.733 -9.652 3.660 1.00 83.00 96 ALA A C 1
ATOM 749 O O . ALA A 1 96 ? 8.528 -9.728 4.592 1.00 83.00 96 ALA A O 1
ATOM 750 N N . THR A 1 97 ? 7.463 -8.502 3.039 1.00 84.81 97 THR A N 1
ATOM 751 C CA . THR A 1 97 ? 8.092 -7.216 3.371 1.00 84.81 97 THR A CA 1
ATOM 752 C C . THR A 1 97 ? 7.176 -6.295 4.173 1.00 84.81 97 THR A C 1
ATOM 754 O O . THR A 1 97 ? 7.629 -5.262 4.652 1.00 84.81 97 THR A O 1
ATOM 757 N N . ALA A 1 98 ? 5.910 -6.677 4.366 1.00 89.31 98 ALA A N 1
ATOM 758 C CA . ALA A 1 98 ? 4.969 -5.953 5.211 1.00 89.31 98 ALA A CA 1
ATOM 759 C C . ALA A 1 98 ? 5.297 -6.113 6.701 1.00 89.31 98 ALA A C 1
ATOM 761 O O . ALA A 1 98 ? 5.621 -7.222 7.148 1.00 89.31 98 ALA A O 1
ATOM 762 N N . ASP A 1 99 ? 5.131 -5.027 7.462 1.00 91.50 99 ASP A N 1
ATOM 763 C CA . ASP A 1 99 ? 5.310 -5.003 8.919 1.00 91.50 99 ASP A CA 1
ATOM 764 C C . ASP A 1 99 ? 4.312 -5.927 9.613 1.00 91.50 99 ASP A C 1
ATOM 766 O O . ASP A 1 99 ? 4.646 -6.630 10.566 1.00 91.50 99 ASP A O 1
ATOM 770 N N . LYS A 1 100 ? 3.072 -5.941 9.111 1.00 93.44 100 LYS A N 1
ATOM 771 C CA . LYS A 1 100 ? 2.032 -6.878 9.535 1.00 93.44 100 LYS A CA 1
ATOM 772 C C . LYS A 1 100 ? 1.281 -7.426 8.337 1.00 93.44 100 LYS A C 1
ATOM 774 O O . LYS A 1 100 ? 1.024 -6.718 7.364 1.00 93.44 100 LYS A O 1
ATOM 779 N N . VAL A 1 101 ? 0.874 -8.684 8.444 1.00 95.38 101 VAL A N 1
ATOM 780 C CA . VAL A 1 101 ? -0.101 -9.293 7.540 1.00 95.38 101 VAL A CA 1
ATOM 781 C C . VAL A 1 101 ? -1.239 -9.839 8.374 1.00 95.38 101 VAL A C 1
ATOM 783 O O . VAL A 1 101 ? -1.020 -10.515 9.375 1.00 95.38 101 VAL A O 1
ATOM 786 N N . TYR A 1 102 ? -2.458 -9.525 7.958 1.00 96.56 102 TYR A N 1
ATOM 787 C CA . TYR A 1 102 ? -3.670 -10.095 8.518 1.00 96.56 102 TYR A CA 1
ATOM 788 C C . TYR A 1 102 ? -4.273 -11.054 7.503 1.00 96.56 102 TYR A C 1
ATOM 790 O O . TYR A 1 102 ? -4.301 -10.743 6.312 1.00 96.56 102 TYR A O 1
ATOM 798 N N . ILE A 1 103 ? -4.773 -12.191 7.976 1.00 96.06 103 ILE A N 1
ATOM 799 C CA . ILE A 1 103 ? -5.438 -13.202 7.157 1.00 96.06 103 ILE A CA 1
ATOM 800 C C . ILE A 1 103 ? -6.897 -13.358 7.595 1.00 96.06 103 ILE A C 1
ATOM 802 O O . ILE A 1 103 ? -7.183 -13.449 8.795 1.00 96.06 103 ILE A O 1
ATOM 806 N N . SER A 1 104 ? -7.821 -13.324 6.633 1.00 96.38 1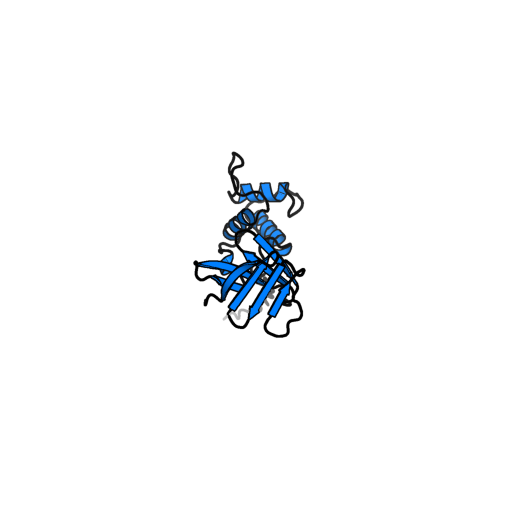04 SER A N 1
ATOM 807 C CA . SER A 1 104 ? -9.243 -13.584 6.870 1.00 96.38 104 SER A CA 1
ATOM 808 C C . SER A 1 104 ? -9.521 -15.083 6.985 1.00 96.38 104 SER A C 1
ATOM 810 O O . SER A 1 104 ? -8.670 -15.917 6.669 1.00 96.38 104 SER A O 1
ATOM 812 N N . ILE A 1 105 ? -10.732 -15.443 7.415 1.00 94.31 105 ILE A N 1
ATOM 813 C CA . ILE A 1 105 ? -11.161 -16.850 7.463 1.00 94.31 105 ILE A CA 1
ATOM 814 C C . ILE A 1 105 ? -11.184 -17.503 6.071 1.00 94.31 105 ILE A C 1
ATOM 816 O O . ILE A 1 105 ? -10.944 -18.700 5.952 1.00 94.31 105 ILE A O 1
ATOM 820 N N . ASP A 1 106 ? -11.394 -16.697 5.028 1.00 93.38 106 ASP A N 1
ATOM 821 C CA . ASP A 1 106 ? -11.409 -17.124 3.627 1.00 93.38 106 ASP A CA 1
ATOM 822 C C . ASP A 1 106 ? -9.996 -17.174 3.011 1.00 93.38 106 ASP A C 1
ATOM 824 O O . ASP A 1 106 ? -9.827 -17.489 1.834 1.00 93.38 106 ASP A O 1
ATOM 828 N N . GLY A 1 107 ? -8.957 -16.867 3.798 1.00 91.94 107 GLY A N 1
ATOM 829 C CA . GLY A 1 107 ? -7.558 -16.901 3.369 1.00 91.94 107 GLY A CA 1
ATOM 830 C C . GLY A 1 107 ? -7.081 -15.652 2.622 1.00 91.94 107 GLY A C 1
ATOM 831 O O . GLY A 1 107 ? -5.938 -15.620 2.155 1.00 91.94 107 GLY A O 1
ATOM 832 N N . GLU A 1 108 ? -7.911 -14.610 2.524 1.00 94.19 108 GLU A N 1
ATOM 833 C CA . GLU A 1 108 ? -7.502 -13.326 1.954 1.00 94.19 108 GLU A CA 1
ATOM 834 C C . GLU A 1 108 ? -6.487 -12.639 2.867 1.00 94.19 108 GLU A C 1
ATOM 836 O O . GLU A 1 108 ? -6.597 -12.700 4.092 1.00 94.19 108 GLU A O 1
ATOM 841 N N . ARG A 1 109 ? -5.503 -11.953 2.277 1.00 94.38 109 ARG A N 1
ATOM 842 C CA . ARG A 1 109 ? -4.434 -11.288 3.028 1.00 94.38 109 ARG A CA 1
ATOM 843 C C . ARG A 1 109 ? -4.464 -9.780 2.848 1.00 94.38 109 ARG A C 1
ATOM 845 O O . ARG A 1 109 ? -4.526 -9.281 1.726 1.00 94.38 109 ARG A O 1
ATOM 852 N N . LEU A 1 110 ? -4.354 -9.075 3.967 1.00 96.00 110 LEU A N 1
ATOM 853 C CA . LEU A 1 110 ? -4.211 -7.629 4.047 1.00 96.00 110 LEU A CA 1
ATOM 854 C C . LEU A 1 110 ? -2.818 -7.310 4.588 1.00 96.00 110 LEU A C 1
ATOM 856 O O . LEU A 1 110 ? -2.479 -7.682 5.712 1.00 96.00 110 LEU A O 1
ATOM 860 N N . ALA A 1 111 ? -2.014 -6.629 3.776 1.00 94.94 111 ALA A N 1
ATOM 861 C CA . ALA A 1 111 ? -0.673 -6.198 4.143 1.00 94.94 111 ALA A CA 1
ATOM 862 C C . ALA A 1 111 ? -0.719 -4.793 4.745 1.00 94.94 111 ALA A C 1
ATOM 864 O O . ALA A 1 111 ? -1.400 -3.917 4.209 1.00 94.94 111 ALA A O 1
ATOM 865 N N . VAL A 1 112 ? 0.026 -4.569 5.824 1.00 94.75 112 VAL A N 1
ATOM 866 C CA . VAL A 1 112 ? 0.168 -3.258 6.458 1.00 94.75 112 VAL A CA 1
ATOM 867 C C . VAL A 1 112 ? 1.639 -2.893 6.533 1.00 94.75 112 VAL A C 1
ATOM 869 O O . VAL A 1 112 ? 2.455 -3.671 7.025 1.00 94.75 112 VAL A O 1
ATOM 872 N N . PHE A 1 113 ? 1.938 -1.688 6.068 1.00 93.44 113 PHE A N 1
ATOM 873 C CA . PHE A 1 113 ? 3.231 -1.036 6.199 1.00 93.44 113 PHE A CA 1
ATOM 874 C C . PHE A 1 113 ? 3.042 0.229 7.025 1.00 93.44 113 PHE A C 1
ATOM 876 O O . PHE A 1 113 ? 2.166 1.039 6.719 1.00 93.44 113 PHE A O 1
ATOM 883 N N . PHE A 1 114 ? 3.846 0.416 8.054 1.00 90.62 114 PHE A N 1
ATOM 884 C CA . PHE A 1 114 ? 3.843 1.613 8.871 1.00 90.62 114 PHE A CA 1
ATOM 885 C C . PHE A 1 114 ? 4.946 2.558 8.406 1.00 90.62 114 PHE A C 1
ATOM 887 O O . PHE A 1 114 ? 6.038 2.144 8.014 1.00 90.62 114 PHE A O 1
ATOM 894 N N . ASP A 1 115 ? 4.674 3.860 8.452 1.00 85.75 115 ASP A N 1
ATOM 895 C CA . ASP A 1 115 ? 5.766 4.826 8.426 1.00 85.75 115 ASP A CA 1
ATOM 896 C C . ASP A 1 115 ? 6.652 4.674 9.681 1.00 85.75 115 ASP A C 1
ATOM 898 O O . ASP A 1 115 ? 6.312 3.996 10.654 1.00 85.75 115 ASP A O 1
ATOM 902 N N . LYS A 1 116 ? 7.824 5.318 9.679 1.00 77.44 116 LYS A N 1
ATOM 903 C CA . LYS A 1 116 ? 8.809 5.179 10.769 1.00 77.44 116 LYS A CA 1
ATOM 904 C C . LYS A 1 116 ? 8.261 5.600 12.139 1.00 77.44 116 LYS A C 1
ATOM 906 O O . LYS A 1 116 ? 8.748 5.116 13.154 1.00 77.44 116 LYS A O 1
ATOM 911 N N . SER A 1 117 ? 7.286 6.509 12.167 1.00 81.12 117 SER A N 1
ATOM 912 C CA . SER A 1 117 ? 6.594 6.973 13.375 1.00 81.12 117 SER A CA 1
ATOM 913 C C . SER A 1 117 ? 5.350 6.152 13.725 1.00 81.12 117 SER A C 1
ATOM 915 O O . SER A 1 117 ? 4.758 6.387 14.775 1.00 81.12 117 SER A O 1
ATOM 917 N N . SER A 1 118 ? 4.951 5.202 12.875 1.00 78.19 118 SER A N 1
ATOM 918 C CA . SER A 1 118 ? 3.685 4.459 12.958 1.00 78.19 118 SER A CA 1
ATOM 919 C C . SER A 1 118 ? 2.432 5.341 13.019 1.00 78.19 118 SER A C 1
ATOM 921 O O . SER A 1 118 ? 1.372 4.905 13.463 1.00 78.19 118 SER A O 1
ATOM 923 N N . THR A 1 119 ? 2.544 6.579 12.542 1.00 88.94 119 THR A N 1
ATOM 924 C CA . THR A 1 119 ? 1.462 7.562 12.451 1.00 88.94 119 THR A CA 1
ATOM 925 C C . THR A 1 119 ? 0.642 7.411 11.181 1.00 88.94 119 THR A C 1
ATOM 927 O O . THR A 1 119 ? -0.458 7.951 11.105 1.00 88.94 119 THR A O 1
ATOM 930 N N . VAL A 1 120 ? 1.151 6.684 10.186 1.00 92.69 120 VAL A N 1
ATOM 931 C CA . VAL A 1 120 ? 0.436 6.367 8.949 1.00 92.69 120 VAL A CA 1
ATOM 932 C C . VAL A 1 120 ? 0.560 4.876 8.669 1.00 92.69 120 VAL A C 1
ATOM 934 O O . VAL A 1 120 ? 1.662 4.333 8.609 1.00 92.69 120 VAL A O 1
ATOM 937 N N . ALA A 1 121 ? -0.579 4.222 8.457 1.00 95.25 121 ALA A N 1
ATOM 938 C CA . ALA A 1 121 ? -0.654 2.863 7.947 1.00 95.25 121 ALA A CA 1
ATOM 939 C C . ALA A 1 121 ? -0.915 2.902 6.438 1.00 95.25 121 ALA A C 1
ATOM 941 O O . ALA A 1 121 ? -1.937 3.413 5.984 1.00 95.25 121 ALA A O 1
ATOM 942 N N . THR A 1 122 ? -0.007 2.339 5.650 1.00 94.75 122 THR A N 1
ATOM 943 C CA . THR A 1 122 ? -0.257 2.008 4.248 1.00 94.75 122 THR A CA 1
ATOM 944 C C . THR A 1 122 ? -0.780 0.583 4.172 1.00 94.75 122 THR A C 1
ATOM 946 O O . THR A 1 122 ? -0.074 -0.367 4.506 1.00 94.75 122 THR A O 1
ATOM 949 N N . ILE A 1 123 ? -2.017 0.434 3.721 1.00 94.75 123 ILE A N 1
ATOM 950 C CA . ILE A 1 123 ? -2.693 -0.852 3.585 1.00 94.75 123 ILE A CA 1
ATOM 951 C C . ILE A 1 123 ? -2.689 -1.263 2.129 1.00 94.75 123 ILE A C 1
ATOM 953 O O . ILE A 1 123 ? -3.020 -0.451 1.266 1.00 94.75 123 ILE A O 1
ATOM 957 N N . ILE A 1 124 ? -2.366 -2.528 1.873 1.00 92.44 124 ILE A N 1
ATOM 958 C CA . ILE A 1 124 ? -2.531 -3.152 0.565 1.00 92.44 124 ILE A CA 1
ATOM 959 C C . ILE A 1 124 ? -3.471 -4.348 0.706 1.00 92.44 124 ILE A C 1
ATOM 961 O O . ILE A 1 124 ? -3.147 -5.334 1.371 1.00 92.44 124 ILE A O 1
ATOM 965 N N . PHE A 1 125 ? -4.650 -4.247 0.094 1.00 93.00 125 PHE A N 1
ATOM 966 C CA . PHE A 1 125 ? -5.700 -5.265 0.144 1.00 93.00 125 PHE A CA 1
ATOM 967 C C . PHE A 1 125 ? -6.462 -5.328 -1.179 1.00 93.00 125 PHE A C 1
ATOM 969 O O . PHE A 1 125 ? -6.829 -4.287 -1.721 1.00 93.00 125 PHE A O 1
ATOM 976 N N . ALA A 1 126 ? -6.696 -6.538 -1.698 1.00 86.31 126 ALA A N 1
ATOM 977 C CA . ALA A 1 126 ? -7.421 -6.772 -2.954 1.00 86.31 126 ALA A CA 1
ATOM 978 C C . ALA A 1 126 ? -6.938 -5.875 -4.118 1.00 86.31 126 ALA A C 1
ATOM 980 O O . ALA A 1 126 ? -7.734 -5.267 -4.832 1.00 86.31 126 ALA A O 1
ATOM 981 N N . GLY A 1 127 ? -5.615 -5.719 -4.257 1.00 80.19 127 GLY A N 1
ATOM 982 C CA . GLY A 1 127 ? -5.020 -4.877 -5.298 1.00 80.19 127 GLY A CA 1
ATOM 983 C C . GLY A 1 127 ? -5.278 -3.376 -5.127 1.00 80.19 127 GLY A C 1
ATOM 984 O O . GLY A 1 127 ? -5.125 -2.629 -6.087 1.00 80.19 127 GLY A O 1
ATOM 985 N N . ARG A 1 128 ? -5.665 -2.906 -3.935 1.00 86.81 128 ARG A N 1
ATOM 986 C CA . ARG A 1 128 ? -5.787 -1.482 -3.583 1.00 86.81 128 ARG A CA 1
ATOM 987 C C . ARG A 1 128 ? -4.733 -1.109 -2.553 1.00 86.81 128 ARG A C 1
ATOM 989 O O . ARG A 1 128 ? -4.573 -1.831 -1.576 1.00 86.81 128 ARG A O 1
ATOM 996 N N . LYS A 1 129 ? -4.092 0.043 -2.742 1.00 90.56 129 LYS A N 1
ATOM 997 C CA . LYS A 1 129 ? -3.188 0.679 -1.782 1.00 90.56 129 LYS A CA 1
ATOM 998 C C . LYS A 1 129 ? -3.853 1.928 -1.213 1.00 90.56 129 LYS A C 1
ATOM 1000 O O . LYS A 1 129 ? -4.321 2.763 -1.982 1.00 90.56 129 LYS A O 1
ATOM 1005 N N . VAL A 1 130 ? -3.886 2.061 0.110 1.00 92.62 130 VAL A N 1
ATOM 1006 C CA . VAL A 1 130 ? -4.485 3.215 0.799 1.00 92.62 130 VAL A CA 1
ATOM 1007 C C . VAL A 1 130 ? -3.590 3.649 1.951 1.00 92.62 130 VAL A C 1
ATOM 1009 O O . VAL A 1 130 ? -3.108 2.810 2.706 1.00 92.62 130 VAL A O 1
ATOM 1012 N N . MET A 1 131 ? -3.368 4.955 2.085 1.00 94.00 131 MET A N 1
ATOM 1013 C CA . MET A 1 131 ? -2.631 5.547 3.201 1.00 94.00 131 MET A CA 1
ATOM 1014 C C . MET A 1 131 ? -3.624 6.111 4.213 1.00 94.00 131 MET A C 1
ATOM 1016 O O . MET A 1 131 ? -4.424 6.977 3.873 1.00 94.00 131 MET A O 1
ATOM 1020 N N . LEU A 1 132 ? -3.566 5.629 5.451 1.00 96.19 132 LEU A N 1
ATOM 1021 C CA . LEU A 1 132 ? -4.484 6.009 6.517 1.00 96.19 132 LEU A CA 1
ATOM 1022 C C . LEU A 1 132 ? -3.700 6.590 7.697 1.00 96.19 132 LEU A C 1
ATOM 1024 O O . LEU A 1 132 ? -2.910 5.864 8.308 1.00 96.19 132 LEU A O 1
ATOM 1028 N N . PRO A 1 133 ? -3.896 7.872 8.045 1.00 96.31 133 PRO A N 1
ATOM 1029 C CA . PRO A 1 133 ? -3.299 8.434 9.245 1.00 96.31 133 PRO A CA 1
ATOM 1030 C C . PRO A 1 133 ? -3.944 7.827 10.493 1.00 96.31 133 PRO A C 1
ATOM 1032 O O . PRO A 1 133 ? -5.120 7.456 10.497 1.00 96.31 133 PRO A O 1
ATOM 1035 N N . GLN A 1 134 ? -3.167 7.719 11.564 1.00 96.00 134 GLN A N 1
ATOM 1036 C CA . GLN A 1 134 ? -3.644 7.253 12.854 1.00 96.00 134 GLN A CA 1
ATOM 1037 C C . GLN A 1 134 ? -4.632 8.265 13.440 1.00 96.00 134 GLN A C 1
ATOM 1039 O O . GLN A 1 134 ? -4.425 9.477 13.377 1.00 96.00 134 GLN A O 1
ATOM 1044 N N . SER A 1 135 ? -5.688 7.760 14.066 1.00 94.44 135 SER A N 1
ATOM 1045 C CA . SER A 1 135 ? -6.688 8.559 14.758 1.00 94.44 135 SER A CA 1
ATOM 1046 C C . SER A 1 135 ? -6.801 8.158 16.223 1.00 94.44 135 SER A C 1
ATOM 1048 O O . SER A 1 135 ? -6.436 7.054 16.637 1.00 94.44 135 SER A O 1
ATOM 1050 N N . VAL A 1 136 ? -7.403 9.043 17.016 1.00 91.38 136 VAL A N 1
ATOM 1051 C CA . VAL A 1 136 ? -7.771 8.728 18.397 1.00 91.38 136 VAL A CA 1
ATOM 1052 C C . VAL A 1 136 ? -8.831 7.621 18.408 1.00 91.38 136 VAL A C 1
ATOM 1054 O O . VAL A 1 136 ? -9.778 7.630 17.617 1.00 91.38 136 VAL A O 1
ATOM 1057 N N . ALA A 1 137 ? -8.676 6.665 19.321 1.00 91.44 137 ALA A N 1
ATOM 1058 C CA . ALA A 1 137 ? -9.646 5.613 19.586 1.00 91.44 137 ALA A CA 1
ATOM 1059 C C . ALA A 1 137 ? -9.696 5.311 21.086 1.00 91.44 137 ALA A C 1
ATOM 1061 O O . ALA A 1 137 ? -8.678 5.352 21.770 1.00 91.44 137 ALA A O 1
ATOM 1062 N N . ALA A 1 138 ? -10.884 4.968 21.591 1.00 86.25 138 ALA A N 1
ATOM 1063 C CA . ALA A 1 138 ? -11.062 4.578 22.991 1.00 86.25 138 ALA A CA 1
ATOM 1064 C C . ALA A 1 138 ? -10.409 3.220 23.321 1.00 86.25 138 ALA A C 1
ATOM 1066 O O . ALA A 1 138 ? -10.115 2.935 24.477 1.00 86.25 138 ALA A O 1
ATOM 1067 N N . SER A 1 139 ? -10.206 2.362 22.315 1.00 90.56 139 SER A N 1
ATOM 1068 C CA . SER A 1 139 ? -9.532 1.071 22.458 1.00 90.56 139 SER A CA 1
ATOM 1069 C C . SER A 1 139 ? -8.977 0.588 21.119 1.00 90.56 139 SER A C 1
ATOM 1071 O O . SER A 1 139 ? -9.612 0.757 20.071 1.00 90.56 139 SER A O 1
ATOM 1073 N N . GLY A 1 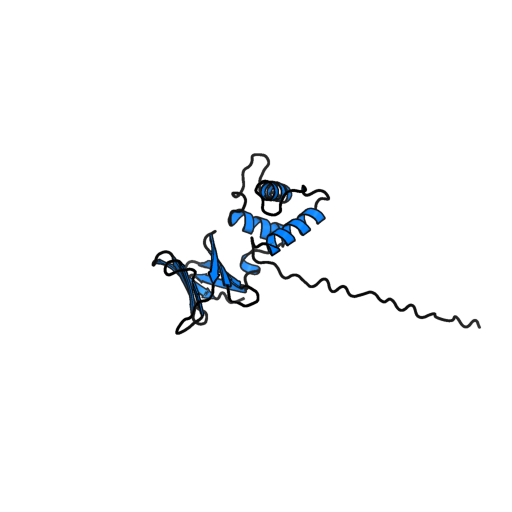140 ? -7.811 -0.057 21.167 1.00 92.19 140 GLY A N 1
ATOM 1074 C CA . GLY A 1 140 ? -7.069 -0.488 19.985 1.00 92.19 140 GLY A CA 1
ATOM 1075 C C . GLY A 1 140 ? -6.378 0.670 19.265 1.00 92.19 140 GLY A C 1
ATOM 1076 O O . GLY A 1 140 ? -6.328 1.792 19.764 1.00 92.19 140 GLY A O 1
ATOM 1077 N N . VAL A 1 141 ? -5.853 0.380 18.077 1.00 95.00 141 VAL A N 1
ATOM 1078 C CA . VAL A 1 141 ? -5.204 1.364 17.205 1.00 95.00 141 VAL A CA 1
ATOM 1079 C C . VAL A 1 141 ? -6.066 1.544 15.966 1.00 95.00 141 VAL A C 1
ATOM 1081 O O . VAL A 1 141 ? -6.399 0.568 15.291 1.00 95.00 141 VAL A O 1
ATOM 1084 N N . ARG A 1 142 ? -6.464 2.784 15.688 1.00 96.19 142 ARG A N 1
ATOM 1085 C CA . ARG A 1 142 ? -7.335 3.132 14.567 1.00 96.19 142 ARG A CA 1
ATOM 1086 C C . ARG A 1 142 ? -6.584 4.025 13.593 1.00 96.19 142 ARG A C 1
ATOM 1088 O O . ARG A 1 142 ? -5.867 4.928 14.013 1.00 96.19 142 ARG A O 1
ATOM 1095 N N . PHE A 1 143 ? -6.782 3.766 12.310 1.00 97.38 143 PHE A N 1
ATOM 1096 C CA . PHE A 1 143 ? -6.274 4.559 11.205 1.00 97.38 143 PHE A CA 1
ATOM 1097 C C . PHE A 1 143 ? -7.438 4.874 10.274 1.00 97.38 143 PHE A C 1
ATOM 1099 O O . PHE A 1 143 ? -8.178 3.966 9.890 1.00 97.38 143 PHE A O 1
ATOM 1106 N N . ASN A 1 144 ? -7.635 6.138 9.924 1.00 96.50 144 ASN A N 1
ATOM 1107 C CA . ASN A 1 144 ? -8.679 6.532 8.988 1.00 96.50 144 ASN A CA 1
ATOM 1108 C C . ASN A 1 144 ? -8.366 7.882 8.348 1.00 96.50 144 ASN A C 1
ATOM 1110 O O . ASN A 1 144 ? -7.803 8.761 8.992 1.00 96.50 144 ASN A O 1
ATOM 1114 N N . GLN A 1 145 ? -8.767 8.048 7.091 1.00 90.69 145 GLN A N 1
ATOM 1115 C CA . GLN A 1 145 ? -8.729 9.351 6.423 1.00 90.69 145 GLN A CA 1
ATOM 1116 C C . GLN A 1 145 ? -10.005 10.151 6.713 1.00 90.69 145 GLN A C 1
ATOM 1118 O O . GLN A 1 145 ? -9.950 11.356 6.946 1.00 90.69 145 GLN A O 1
ATOM 1123 N N . ASP A 1 146 ? -11.146 9.463 6.735 1.00 91.25 146 ASP A N 1
ATOM 1124 C CA . ASP A 1 146 ? -12.474 10.010 7.003 1.00 91.25 146 ASP A CA 1
ATOM 1125 C C . ASP A 1 146 ? -13.353 8.953 7.707 1.00 91.25 146 ASP A C 1
ATOM 1127 O O . ASP A 1 146 ? -12.845 7.976 8.265 1.00 91.25 146 ASP A O 1
ATOM 1131 N N . GLU A 1 147 ? -14.671 9.151 7.736 1.00 88.75 147 GLU A N 1
ATOM 1132 C CA . GLU A 1 147 ? -15.615 8.184 8.317 1.00 88.75 147 GLU A CA 1
ATOM 1133 C C . GLU A 1 147 ? -15.896 6.975 7.412 1.00 88.75 147 GLU A C 1
ATOM 1135 O O . GLU A 1 147 ? -16.440 5.968 7.866 1.00 88.75 147 GLU A O 1
ATOM 1140 N N . ASN A 1 148 ? -15.522 7.055 6.138 1.00 93.06 148 ASN A N 1
ATOM 1141 C CA . ASN A 1 148 ? -15.795 6.034 5.144 1.00 93.06 148 ASN A CA 1
ATOM 1142 C C . ASN A 1 148 ? -14.653 5.040 4.999 1.00 93.06 148 ASN A C 1
ATOM 1144 O O . ASN A 1 148 ? -14.934 3.922 4.589 1.00 93.06 148 ASN A O 1
ATOM 1148 N N . GLU A 1 149 ? -13.408 5.387 5.312 1.00 96.12 149 GLU A N 1
ATOM 1149 C CA . GLU A 1 149 ? -12.272 4.476 5.154 1.00 96.12 149 GLU A CA 1
ATOM 1150 C C . GLU A 1 149 ? -11.497 4.306 6.462 1.00 96.12 149 GLU A C 1
ATOM 1152 O O . GLU A 1 149 ? -10.724 5.172 6.871 1.00 96.12 149 GLU A O 1
ATOM 1157 N N . ILE A 1 150 ? -11.739 3.179 7.142 1.00 96.94 150 ILE A N 1
ATOM 1158 C CA . ILE A 1 150 ? -11.282 2.935 8.515 1.00 96.94 150 ILE A CA 1
ATOM 1159 C C . ILE A 1 150 ? -10.611 1.572 8.613 1.00 96.94 150 ILE A C 1
ATOM 1161 O O . ILE A 1 150 ? -11.236 0.538 8.382 1.00 96.94 150 ILE A O 1
ATOM 1165 N N . PHE A 1 151 ? -9.371 1.563 9.078 1.00 97.94 151 PHE A N 1
ATOM 1166 C CA . PHE A 1 151 ? -8.668 0.371 9.517 1.00 97.94 151 PHE A CA 1
ATOM 1167 C C . 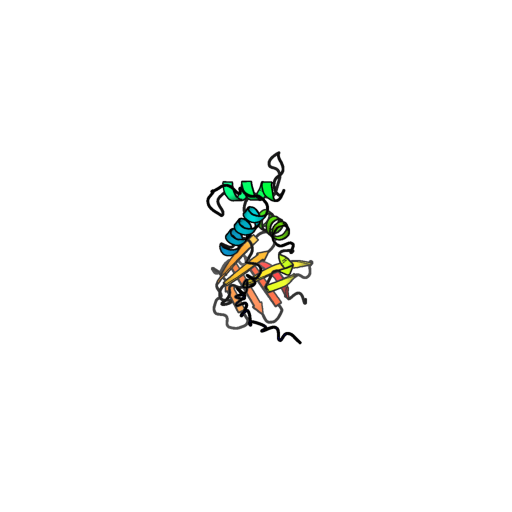PHE A 1 151 ? -8.515 0.378 11.031 1.00 97.94 151 PHE A C 1
ATOM 1169 O O . PHE A 1 151 ? -8.054 1.353 11.625 1.00 97.94 151 PHE A O 1
ATOM 1176 N N . TRP A 1 152 ? -8.920 -0.709 11.675 1.00 97.31 152 TRP A N 1
ATOM 1177 C CA . TRP A 1 152 ? -8.922 -0.796 13.128 1.00 97.31 152 TRP A CA 1
ATOM 1178 C C . TRP A 1 152 ? -8.305 -2.106 13.583 1.00 97.31 152 TRP A C 1
ATOM 1180 O O . TRP A 1 152 ? -8.811 -3.184 13.270 1.00 97.31 152 TRP A O 1
ATOM 1190 N N . VAL A 1 153 ? -7.238 -1.987 14.367 1.00 96.69 153 VAL A N 1
ATOM 1191 C CA . VAL A 1 153 ? -6.523 -3.089 15.003 1.00 96.69 153 VAL A CA 1
ATOM 1192 C C . VAL A 1 153 ? -6.915 -3.173 16.476 1.00 96.69 153 VAL A C 1
ATOM 1194 O O . VAL A 1 153 ? -6.846 -2.185 17.212 1.00 96.69 153 VAL A O 1
ATOM 1197 N N . LYS A 1 154 ? -7.311 -4.363 16.928 1.00 94.88 154 LYS A N 1
ATOM 1198 C CA . LYS A 1 154 ? -7.626 -4.671 18.330 1.00 94.88 154 LYS A CA 1
ATOM 1199 C C . LYS A 1 154 ? -6.892 -5.941 18.745 1.00 94.88 154 LYS A C 1
ATOM 1201 O O . LYS A 1 154 ? -7.280 -7.048 18.374 1.00 94.88 154 LYS A O 1
ATOM 1206 N N . GLY A 1 155 ? -5.820 -5.781 19.520 1.00 92.50 155 GLY A N 1
ATOM 1207 C CA . GLY A 1 155 ? -4.922 -6.889 19.842 1.00 92.50 155 GLY A CA 1
ATOM 1208 C C . GLY A 1 155 ? -4.333 -7.478 18.560 1.00 92.50 155 GLY A C 1
ATOM 1209 O O . GLY A 1 155 ? -3.694 -6.765 17.794 1.00 92.50 155 GLY A O 1
ATOM 1210 N N . ARG A 1 156 ? -4.595 -8.765 18.315 1.00 94.44 156 ARG A N 1
ATOM 1211 C CA . ARG A 1 156 ? -4.176 -9.468 17.092 1.00 94.44 156 ARG A CA 1
ATOM 1212 C C . ARG A 1 156 ? -5.216 -9.448 15.973 1.00 94.44 156 ARG A C 1
ATOM 1214 O O . ARG A 1 156 ? -4.929 -9.944 14.892 1.00 94.44 156 ARG A O 1
ATOM 1221 N N . ALA A 1 157 ? -6.414 -8.929 16.218 1.00 96.56 157 ALA A N 1
ATOM 1222 C CA . ALA A 1 157 ? -7.463 -8.853 15.211 1.00 96.56 157 ALA A CA 1
ATOM 1223 C C . ALA A 1 157 ? -7.404 -7.516 14.468 1.00 96.56 157 ALA A C 1
ATOM 1225 O O . ALA A 1 157 ? -7.047 -6.488 15.053 1.00 96.56 157 ALA A O 1
ATOM 1226 N N . ALA A 1 158 ? -7.811 -7.519 13.203 1.00 97.62 158 ALA A N 1
ATOM 1227 C CA . ALA A 1 158 ? -8.005 -6.305 12.430 1.00 97.62 158 ALA A CA 1
ATOM 1228 C C . ALA A 1 158 ? -9.300 -6.344 11.621 1.00 97.62 158 ALA A C 1
ATOM 1230 O O . ALA A 1 158 ? -9.742 -7.393 11.152 1.00 97.62 158 ALA A O 1
ATOM 1231 N N . THR A 1 159 ? -9.882 -5.163 11.434 1.00 98.00 159 THR A N 1
ATOM 1232 C CA . THR A 1 159 ? -11.005 -4.943 10.522 1.00 98.00 159 THR A CA 1
ATOM 1233 C C . THR A 1 159 ? -10.700 -3.771 9.607 1.00 98.00 159 THR A C 1
ATOM 1235 O O . THR A 1 159 ? -10.085 -2.792 10.035 1.00 98.00 159 THR A O 1
ATOM 1238 N N . TYR A 1 160 ? -11.150 -3.862 8.361 1.00 97.88 160 TYR A N 1
ATOM 1239 C CA . TYR A 1 160 ? -11.072 -2.771 7.398 1.00 97.88 160 TYR A CA 1
ATOM 1240 C C . TYR A 1 160 ? -12.466 -2.494 6.847 1.00 97.88 160 TYR A C 1
ATOM 1242 O O . TYR A 1 160 ? -13.172 -3.397 6.385 1.00 97.88 160 TYR A O 1
ATOM 1250 N N . TRP A 1 161 ? -12.869 -1.236 6.946 1.00 97.00 161 TRP A N 1
ATOM 1251 C CA . TRP A 1 161 ? -14.173 -0.736 6.557 1.00 97.00 161 TRP A CA 1
ATOM 1252 C C . TRP A 1 161 ? -14.013 0.275 5.436 1.00 97.00 161 TRP A C 1
ATOM 1254 O O . TRP A 1 161 ? -13.143 1.143 5.494 1.00 97.00 161 TRP A O 1
ATOM 1264 N N . LYS A 1 162 ? -14.890 0.164 4.441 1.00 95.88 162 LYS A N 1
ATOM 1265 C CA . LYS A 1 162 ? -14.993 1.086 3.322 1.00 95.88 162 LYS A CA 1
ATOM 1266 C C . LYS A 1 162 ? -16.460 1.432 3.072 1.00 95.88 162 LYS A C 1
ATOM 1268 O O . LYS A 1 162 ? -17.281 0.529 2.928 1.00 95.88 162 LYS A O 1
ATOM 1273 N N . GLN A 1 163 ? -16.785 2.723 3.004 1.00 94.50 163 GLN A N 1
ATOM 1274 C CA . GLN A 1 163 ? -18.142 3.248 2.794 1.00 94.50 163 GLN A CA 1
ATOM 1275 C C . GLN A 1 163 ? -19.160 2.626 3.766 1.00 94.50 163 GLN A C 1
ATOM 1277 O O . GLN A 1 163 ? -20.211 2.130 3.367 1.00 94.50 163 GLN A O 1
ATOM 1282 N N . GLY A 1 164 ? -18.795 2.553 5.050 1.00 93.12 164 GLY A N 1
ATOM 1283 C CA . GLY A 1 164 ? -19.631 1.956 6.097 1.00 93.12 164 GLY A CA 1
ATOM 1284 C C . GLY A 1 164 ? -19.769 0.427 6.042 1.00 93.12 164 GLY A C 1
ATOM 1285 O O . GLY A 1 164 ? -20.385 -0.155 6.933 1.00 93.12 164 GLY A O 1
ATOM 1286 N N . LYS A 1 165 ? -19.175 -0.256 5.054 1.00 96.12 165 LYS A N 1
ATOM 1287 C CA . LYS A 1 165 ? -19.174 -1.719 4.947 1.00 96.12 165 LYS A CA 1
ATOM 1288 C C . LYS A 1 165 ? -17.840 -2.296 5.407 1.00 96.12 165 LYS A C 1
ATOM 1290 O O . LYS A 1 165 ? -16.784 -1.876 4.943 1.00 96.12 165 LYS A O 1
ATOM 1295 N N . LYS A 1 166 ? -17.881 -3.316 6.265 1.00 96.94 166 LYS A N 1
ATOM 1296 C CA . LYS A 1 166 ? -16.700 -4.126 6.588 1.00 96.94 166 LYS A CA 1
ATOM 1297 C C . LYS A 1 166 ? -16.332 -4.956 5.363 1.00 96.94 166 LYS A C 1
ATOM 1299 O O . LYS A 1 166 ? -17.129 -5.786 4.928 1.00 96.94 166 LYS A O 1
ATOM 1304 N N . ILE A 1 167 ? -15.160 -4.697 4.799 1.00 96.88 167 ILE A N 1
ATOM 1305 C CA . ILE A 1 167 ? -14.650 -5.390 3.608 1.00 96.88 167 ILE A CA 1
ATOM 1306 C C . ILE A 1 167 ? -13.537 -6.382 3.937 1.00 96.88 167 ILE A C 1
ATOM 1308 O O . ILE A 1 167 ? -13.166 -7.168 3.079 1.00 96.88 167 ILE A O 1
ATOM 1312 N N . PHE A 1 168 ? -13.023 -6.356 5.166 1.00 98.06 168 PHE A N 1
ATOM 1313 C CA . PHE A 1 168 ? -12.077 -7.344 5.663 1.00 98.06 168 PHE A CA 1
ATOM 1314 C C . PHE A 1 168 ? -12.221 -7.502 7.176 1.00 98.06 168 PHE A C 1
ATOM 1316 O O . PHE A 1 168 ? -12.421 -6.527 7.912 1.00 98.06 168 PHE A O 1
ATOM 1323 N N . GLU A 1 169 ? -12.065 -8.735 7.634 1.00 98.19 169 GLU A N 1
ATOM 1324 C CA . GLU A 1 169 ? -11.894 -9.106 9.031 1.00 98.19 169 GLU A CA 1
ATOM 1325 C C . GLU A 1 169 ? -10.917 -10.273 9.097 1.00 98.19 169 GLU A C 1
ATOM 1327 O O . GLU A 1 169 ? -11.053 -11.241 8.350 1.00 98.19 169 GLU A O 1
ATOM 1332 N N . GLY A 1 170 ? -9.936 -10.181 9.987 1.00 97.19 170 GLY A N 1
ATOM 1333 C CA . GLY A 1 170 ? -8.915 -11.207 10.096 1.00 97.19 170 GLY A CA 1
ATOM 1334 C C . GLY A 1 170 ? -8.065 -11.083 11.346 1.00 97.19 170 GLY A C 1
ATOM 1335 O O . GLY A 1 170 ? -8.234 -10.174 12.166 1.00 97.19 170 GLY A O 1
ATOM 1336 N N . ALA A 1 171 ? -7.125 -12.010 11.472 1.00 97.44 171 ALA A N 1
ATOM 1337 C CA . ALA A 1 171 ? -6.143 -12.037 12.543 1.00 97.44 171 ALA A CA 1
ATOM 1338 C C . ALA A 1 171 ? -4.727 -11.916 11.978 1.00 97.44 171 ALA A C 1
ATOM 1340 O O . ALA A 1 171 ? -4.466 -12.299 10.840 1.00 97.44 171 ALA A O 1
ATOM 1341 N N . GLU A 1 172 ? -3.820 -11.362 12.776 1.00 96.50 172 GLU A N 1
ATOM 1342 C CA . GLU A 1 172 ? -2.409 -11.228 12.430 1.00 96.50 172 GLU A CA 1
ATOM 1343 C C . GLU A 1 172 ? -1.802 -12.615 12.188 1.00 96.50 172 GLU A C 1
ATOM 1345 O O . GLU A 1 172 ? -1.784 -13.452 13.100 1.00 96.50 172 GLU A O 1
ATOM 1350 N N . GLU A 1 173 ? -1.307 -12.834 10.969 1.00 91.56 173 GLU A N 1
ATOM 1351 C CA . GLU A 1 173 ? -0.619 -14.047 10.533 1.00 91.56 173 GLU A CA 1
ATOM 1352 C C . GLU A 1 173 ? 0.660 -14.204 11.371 1.00 91.56 173 GLU A C 1
ATOM 1354 O O . GLU A 1 173 ? 1.544 -13.347 11.343 1.00 91.56 173 GLU A O 1
ATOM 1359 N N . CYS A 1 174 ? 0.747 -15.271 12.175 1.00 75.88 174 CYS A N 1
ATOM 1360 C CA . CYS A 1 174 ? 1.987 -15.608 12.877 1.00 75.88 174 CYS A CA 1
ATOM 1361 C C . CYS A 1 174 ? 3.071 -15.919 11.838 1.00 75.88 174 CYS A C 1
ATOM 1363 O O . CYS A 1 174 ? 2.869 -16.810 11.013 1.00 75.88 174 CYS A O 1
ATOM 1365 N N . ARG A 1 175 ? 4.207 -15.227 11.916 1.00 62.16 175 ARG A N 1
ATOM 1366 C CA . ARG A 1 175 ? 5.432 -15.575 11.190 1.00 62.16 175 ARG A CA 1
ATOM 1367 C C . ARG A 1 175 ? 6.425 -16.262 12.106 1.00 62.16 175 ARG A C 1
ATOM 1369 O O . ARG A 1 175 ? 6.440 -15.899 13.305 1.00 62.16 175 ARG A O 1
#